Protein AF-A0A097GYP0-F1 (afdb_monomer_lite)

Sequence (46 aa):
CAQYKKDGADFAKWRAVLKITSTTPSQLAIQENANTLARYASICQQ

Organism: Geospiza magnirostris (NCBI:txid48885)

Secondary structure (DSSP, 8-state):
-HHHHHTT------------BTTBS-HHHHHHHHHHHHHHHHHHH-

Structure (mmCIF, N/CA/C/O backbone):
data_AF-A0A097GYP0-F1
#
_entry.id   AF-A0A097GYP0-F1
#
loop_
_atom_site.group_PDB
_atom_site.id
_atom_site.type_symbol
_atom_site.label_atom_id
_atom_site.label_alt_id
_atom_site.label_comp_id
_atom_site.label_asym_id
_atom_site.label_entity_id
_atom_site.label_seq_id
_atom_site.pdbx_PDB_ins_code
_atom_site.Cartn_x
_atom_site.Cartn_y
_atom_site.Cartn_z
_atom_site.occupancy
_atom_site.B_iso_or_equiv
_atom_site.auth_seq_id
_atom_site.auth_comp_id
_atom_site.auth_asym_id
_atom_site.auth_atom_id
_atom_site.pdbx_PDB_model_num
ATOM 1 N N . CYS A 1 1 ? 9.834 4.382 -9.933 1.00 79.69 1 CYS A N 1
ATOM 2 C CA . CYS A 1 1 ? 10.514 3.234 -9.267 1.00 79.69 1 CYS A CA 1
ATOM 3 C C . CYS A 1 1 ? 11.544 2.584 -10.191 1.00 79.69 1 CYS A C 1
ATOM 5 O O . CYS A 1 1 ? 11.575 1.369 -10.380 1.00 79.69 1 CYS A O 1
ATOM 7 N N . ALA A 1 2 ? 12.402 3.441 -10.757 1.00 84.12 2 ALA A N 1
ATOM 8 C CA . ALA A 1 2 ? 13.137 3.149 -11.980 1.00 84.12 2 ALA A CA 1
ATOM 9 C C . ALA A 1 2 ? 14.108 1.972 -11.848 1.00 84.12 2 ALA A C 1
ATOM 11 O O . ALA A 1 2 ? 14.204 1.185 -12.778 1.00 84.12 2 ALA A O 1
ATOM 12 N N . GLN A 1 3 ? 14.794 1.823 -10.710 1.00 90.25 3 GLN A N 1
ATOM 13 C CA . GLN A 1 3 ? 15.734 0.715 -10.520 1.00 90.25 3 GLN A CA 1
ATOM 14 C C . GLN A 1 3 ? 15.014 -0.638 -10.506 1.00 90.25 3 GLN A C 1
ATOM 16 O O . GLN A 1 3 ? 15.312 -1.480 -11.336 1.00 90.25 3 GLN A O 1
ATOM 21 N N . TYR A 1 4 ? 13.976 -0.802 -9.681 1.00 89.81 4 TYR A N 1
ATOM 22 C CA . TYR A 1 4 ? 13.194 -2.044 -9.654 1.00 89.81 4 TYR A CA 1
ATOM 23 C C . TYR A 1 4 ? 12.532 -2.364 -10.997 1.00 89.81 4 TYR A C 1
ATOM 25 O O . TYR A 1 4 ? 12.448 -3.527 -11.370 1.00 89.81 4 TYR A O 1
ATOM 33 N N . LYS A 1 5 ? 12.107 -1.341 -11.750 1.00 89.56 5 LYS A N 1
ATOM 34 C CA . LYS A 1 5 ? 11.589 -1.533 -13.110 1.00 89.56 5 LYS A CA 1
ATOM 35 C C . LYS A 1 5 ? 12.675 -2.020 -14.077 1.00 89.56 5 LYS A C 1
ATOM 37 O O . LYS A 1 5 ? 12.403 -2.909 -14.875 1.00 89.56 5 LYS A O 1
ATOM 42 N N . LYS A 1 6 ? 13.900 -1.482 -13.989 1.00 91.62 6 LYS A N 1
ATOM 43 C CA . LYS A 1 6 ? 15.070 -1.967 -14.751 1.00 91.62 6 LYS A CA 1
ATOM 44 C C . LYS A 1 6 ? 15.449 -3.397 -14.367 1.00 91.62 6 LYS A C 1
ATOM 46 O O . LYS A 1 6 ? 15.829 -4.168 -15.238 1.00 91.62 6 LYS A O 1
ATOM 51 N N . ASP A 1 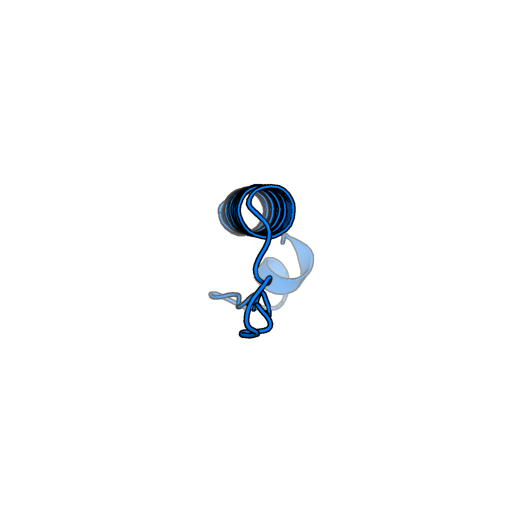7 ? 15.283 -3.746 -13.096 1.00 94.50 7 ASP A N 1
ATOM 52 C CA . ASP A 1 7 ? 15.543 -5.085 -12.564 1.00 94.50 7 ASP A CA 1
ATOM 53 C C . ASP A 1 7 ? 14.403 -6.083 -12.879 1.00 94.50 7 ASP A C 1
ATOM 55 O O . ASP A 1 7 ? 14.481 -7.247 -12.492 1.00 94.50 7 ASP A O 1
ATOM 59 N N . GLY A 1 8 ? 13.349 -5.651 -13.593 1.00 93.81 8 GLY A N 1
ATOM 60 C CA . GLY A 1 8 ? 12.275 -6.507 -14.114 1.00 93.81 8 GLY A CA 1
ATOM 61 C C . GLY A 1 8 ? 10.978 -6.537 -13.295 1.00 93.81 8 GLY A C 1
ATOM 62 O O . GLY A 1 8 ? 10.093 -7.334 -13.591 1.00 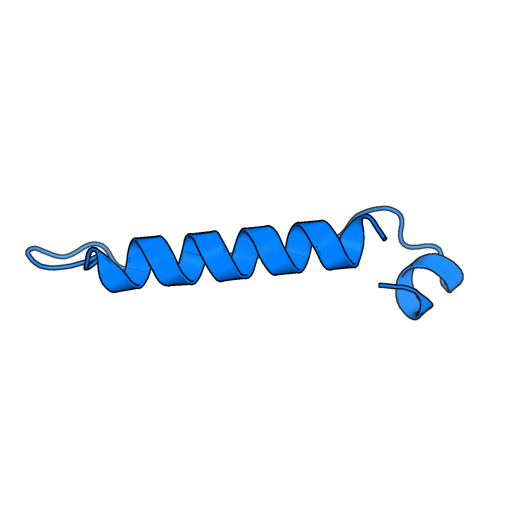93.81 8 GLY A O 1
ATOM 63 N N . ALA A 1 9 ? 10.823 -5.699 -12.266 1.00 93.06 9 ALA A N 1
ATOM 64 C CA . ALA A 1 9 ? 9.576 -5.618 -11.507 1.00 93.06 9 ALA A CA 1
ATOM 65 C C . ALA A 1 9 ? 8.501 -4.812 -12.260 1.00 93.06 9 ALA A C 1
ATOM 67 O O . ALA A 1 9 ? 8.686 -3.631 -12.562 1.00 93.06 9 ALA A O 1
ATOM 68 N N . ASP A 1 10 ? 7.341 -5.428 -12.499 1.00 91.56 10 ASP A N 1
ATOM 69 C CA . ASP A 1 10 ? 6.231 -4.807 -13.237 1.00 91.56 10 ASP A CA 1
ATOM 70 C C . ASP A 1 10 ? 5.107 -4.253 -12.361 1.00 91.56 10 ASP A C 1
ATOM 72 O O . ASP A 1 10 ? 4.291 -3.459 -12.829 1.00 91.56 10 ASP A O 1
ATOM 76 N N . PHE A 1 11 ? 5.068 -4.638 -11.088 1.00 93.69 11 PHE A N 1
ATOM 77 C CA . PHE A 1 11 ? 4.072 -4.164 -10.139 1.00 93.69 11 PHE A CA 1
ATOM 78 C C . PHE A 1 11 ? 4.721 -3.826 -8.802 1.00 93.69 11 PHE A C 1
ATOM 80 O O . PHE A 1 11 ? 5.783 -4.335 -8.443 1.00 93.69 11 PHE A O 1
ATOM 87 N N . ALA A 1 12 ? 4.054 -2.962 -8.047 1.00 94.25 12 ALA A N 1
ATOM 88 C CA . ALA A 1 12 ? 4.507 -2.532 -6.740 1.00 94.25 12 ALA A CA 1
ATOM 89 C C . ALA A 1 12 ? 3.309 -2.472 -5.781 1.00 94.25 12 ALA A C 1
ATOM 91 O O . ALA A 1 12 ? 2.172 -2.246 -6.200 1.00 94.25 12 ALA A O 1
ATOM 92 N N . LYS A 1 13 ? 3.547 -2.723 -4.491 1.00 95.56 13 LYS A N 1
ATOM 93 C CA . LYS A 1 13 ? 2.510 -2.733 -3.454 1.00 95.56 13 LYS A CA 1
ATOM 94 C C . LYS A 1 13 ? 2.918 -1.841 -2.288 1.00 95.56 13 LYS A C 1
ATOM 96 O O . LYS A 1 13 ? 3.980 -2.038 -1.704 1.00 95.56 13 LYS A O 1
ATOM 101 N N . TRP A 1 14 ? 2.010 -0.962 -1.876 1.00 94.19 14 TRP A N 1
ATOM 102 C CA . TRP A 1 14 ? 2.105 -0.201 -0.633 1.00 94.19 14 TRP A CA 1
ATOM 103 C C . TRP A 1 14 ? 0.854 -0.418 0.213 1.00 94.19 14 TRP A C 1
ATOM 105 O O . TRP A 1 14 ? -0.255 -0.482 -0.313 1.00 94.19 14 TRP A O 1
ATOM 115 N N . ARG A 1 15 ? 1.024 -0.535 1.533 1.00 95.56 15 ARG A N 1
ATOM 116 C CA . ARG A 1 15 ? -0.075 -0.736 2.484 1.00 95.56 15 ARG A CA 1
ATOM 117 C C . ARG A 1 15 ? -0.055 0.362 3.541 1.00 95.56 15 ARG A C 1
ATOM 119 O O . ARG A 1 15 ? 0.907 0.474 4.291 1.00 95.56 15 ARG A O 1
ATOM 126 N N . ALA A 1 16 ? -1.151 1.104 3.635 1.00 95.12 16 ALA A N 1
ATOM 127 C CA . ALA A 1 16 ? -1.453 1.961 4.776 1.00 95.12 16 ALA A CA 1
ATOM 128 C C . ALA A 1 16 ? -2.162 1.149 5.872 1.00 95.12 16 ALA A C 1
ATOM 130 O O . ALA A 1 16 ? -2.964 0.262 5.572 1.00 95.12 16 ALA A O 1
ATOM 131 N N . VAL A 1 17 ? -1.880 1.445 7.141 1.00 94.62 17 VAL A N 1
ATOM 132 C CA . VAL A 1 17 ? -2.546 0.811 8.288 1.00 94.62 17 VAL A CA 1
ATOM 133 C C . VAL A 1 17 ? -3.392 1.857 9.000 1.00 94.62 17 VAL A C 1
ATOM 135 O O . VAL A 1 17 ? -2.874 2.879 9.441 1.00 94.62 17 VAL A O 1
ATOM 138 N N . LEU A 1 18 ? -4.688 1.581 9.136 1.00 94.25 18 LEU A N 1
ATOM 139 C CA . LEU A 1 18 ? -5.616 2.391 9.920 1.00 94.25 18 LEU A CA 1
ATOM 140 C C . LEU A 1 18 ? -6.027 1.603 11.161 1.00 94.25 18 LEU A C 1
ATOM 142 O O . LEU A 1 18 ? -6.479 0.462 11.061 1.00 94.25 18 LEU A O 1
ATOM 146 N N . LYS A 1 19 ? -5.842 2.207 12.335 1.00 94.75 19 LYS A N 1
ATOM 147 C CA . LYS A 1 19 ? -6.304 1.639 13.602 1.00 94.75 19 LYS A CA 1
ATOM 148 C C . LYS A 1 19 ? -7.777 1.991 13.786 1.00 94.75 19 LYS A C 1
ATOM 150 O O . LYS A 1 19 ? -8.150 3.138 13.556 1.00 94.75 19 LYS A O 1
ATOM 155 N N . ILE A 1 20 ? -8.581 1.007 14.182 1.00 95.06 20 ILE A N 1
ATOM 156 C CA . ILE A 1 20 ? -10.006 1.190 14.465 1.00 95.06 20 ILE A CA 1
ATOM 157 C C . ILE A 1 20 ? -10.190 1.191 15.982 1.00 95.06 20 ILE A C 1
ATOM 159 O O . ILE A 1 20 ? -9.942 0.183 16.644 1.00 95.06 20 ILE A O 1
ATOM 163 N N . THR A 1 21 ? -10.589 2.333 16.532 1.00 94.56 21 THR A N 1
ATOM 164 C CA . THR A 1 21 ? -10.998 2.497 17.937 1.00 94.56 21 THR A CA 1
ATOM 165 C C . THR A 1 21 ? -12.197 3.446 17.996 1.00 94.56 21 THR A C 1
ATOM 167 O O . THR A 1 21 ? -12.648 3.936 16.968 1.00 94.56 21 THR A O 1
ATOM 170 N N . SER A 1 22 ? -12.705 3.764 19.187 1.00 93.56 22 SER A N 1
ATOM 171 C CA . SER A 1 22 ? -13.790 4.745 19.353 1.00 93.56 22 SER A CA 1
ATOM 172 C C 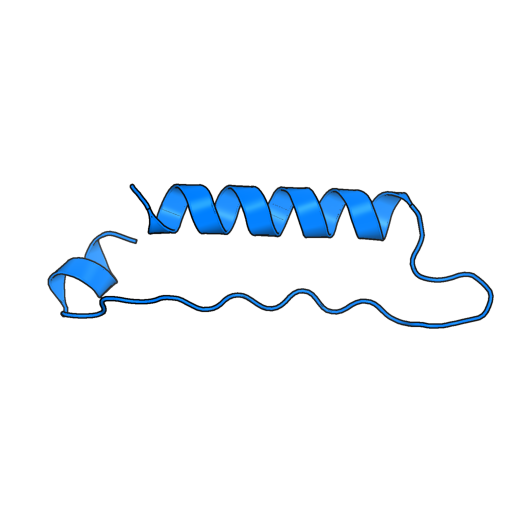. SER A 1 22 ? -13.472 6.150 18.816 1.00 93.56 22 SER A C 1
ATOM 174 O O . SER A 1 22 ? -14.391 6.919 18.558 1.00 93.56 22 SER A O 1
ATOM 176 N N . THR A 1 23 ? -12.192 6.496 18.649 1.00 92.69 23 THR A N 1
ATOM 177 C CA . THR A 1 23 ? -11.728 7.828 18.220 1.00 92.69 23 THR A CA 1
ATOM 178 C C . THR A 1 23 ? -10.771 7.789 17.025 1.00 92.69 23 THR A C 1
ATOM 180 O O . THR A 1 23 ? -10.275 8.832 16.600 1.00 92.69 23 THR A O 1
ATOM 183 N N . THR A 1 24 ? -10.483 6.601 16.478 1.00 92.81 24 THR A N 1
ATOM 184 C CA . THR A 1 24 ? -9.581 6.420 15.331 1.00 92.81 24 THR A CA 1
ATOM 185 C C . THR A 1 24 ? -10.239 5.576 14.234 1.00 92.81 24 THR A C 1
ATOM 187 O O . THR A 1 24 ? -11.024 4.682 14.554 1.00 92.81 24 THR A O 1
ATOM 190 N N . PRO A 1 25 ? -9.916 5.822 12.952 1.00 92.50 25 PRO A N 1
ATOM 191 C CA . PRO A 1 25 ? -8.920 6.777 12.463 1.00 92.50 25 PRO A CA 1
ATOM 192 C C . PRO A 1 25 ? -9.402 8.231 12.547 1.00 92.50 25 PRO A C 1
ATOM 194 O O . PRO A 1 25 ? -10.571 8.528 12.321 1.00 92.50 25 PRO A O 1
ATOM 197 N N . SER A 1 26 ? -8.485 9.145 12.872 1.00 95.25 26 SER A N 1
ATOM 198 C CA . SER A 1 26 ? -8.768 10.578 12.782 1.00 95.25 26 SER A CA 1
ATOM 199 C C . SER A 1 26 ? -8.865 11.003 11.316 1.00 95.25 26 SER A C 1
ATOM 201 O O . SER A 1 26 ? -8.266 10.381 10.436 1.00 95.25 26 SER A O 1
ATOM 203 N N . GLN A 1 27 ? -9.571 12.100 11.042 1.00 94.38 27 GLN A N 1
ATOM 204 C CA . GLN A 1 27 ? -9.680 12.639 9.683 1.00 94.38 27 GLN A CA 1
ATOM 205 C C . GLN A 1 27 ? -8.303 12.955 9.071 1.00 94.38 27 GLN A C 1
ATOM 207 O O . GLN A 1 27 ? -8.066 12.651 7.903 1.00 94.38 27 GLN A O 1
ATOM 212 N N . LEU A 1 28 ? -7.372 13.468 9.884 1.00 95.44 28 LEU A N 1
ATOM 213 C CA . LEU A 1 28 ? -5.982 13.686 9.479 1.00 95.44 28 LEU A CA 1
ATOM 214 C C . LEU A 1 28 ? -5.299 12.373 9.069 1.00 95.44 28 LEU A C 1
ATOM 216 O O . LEU A 1 28 ? -4.665 12.314 8.021 1.00 95.44 28 LEU A O 1
ATOM 220 N N . ALA A 1 29 ? -5.463 11.299 9.850 1.00 94.50 29 ALA A N 1
ATOM 221 C CA . ALA A 1 29 ? -4.872 10.002 9.522 1.00 94.50 29 ALA A CA 1
ATOM 222 C C . ALA A 1 29 ? -5.417 9.437 8.200 1.00 94.50 29 ALA A C 1
ATOM 224 O O . ALA A 1 29 ? -4.670 8.806 7.455 1.00 94.50 29 ALA A O 1
ATOM 225 N N . ILE A 1 30 ? -6.695 9.669 7.886 1.00 95.31 30 ILE A N 1
ATOM 226 C CA .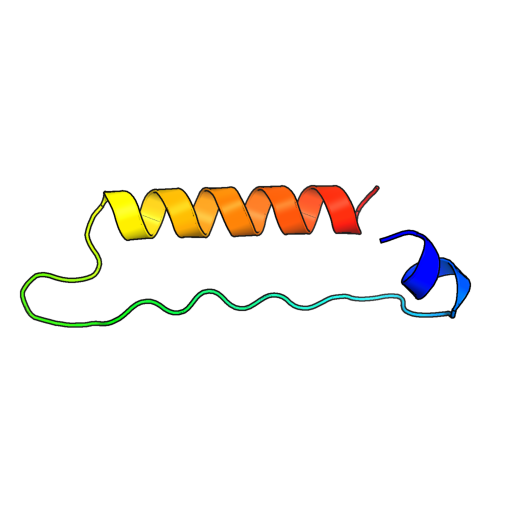 ILE A 1 30 ? -7.288 9.268 6.602 1.00 95.31 30 ILE A CA 1
ATOM 227 C C . ILE A 1 30 ? -6.659 10.068 5.454 1.00 95.31 30 ILE A C 1
ATOM 229 O O . ILE A 1 30 ? -6.200 9.473 4.478 1.0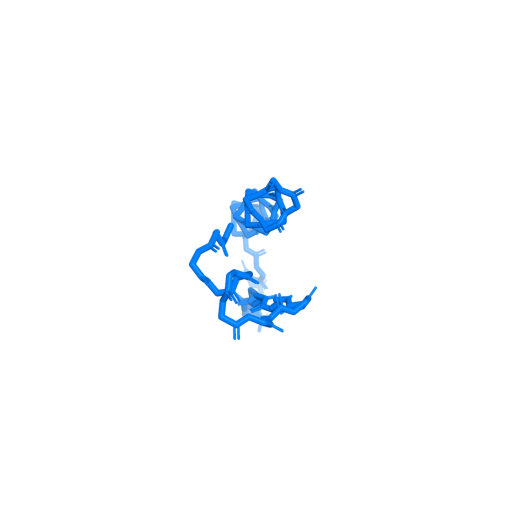0 95.31 30 ILE A O 1
ATOM 233 N N . GLN A 1 31 ? -6.603 11.397 5.579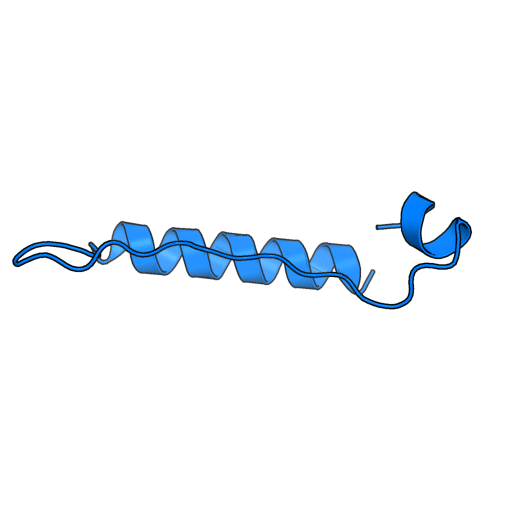 1.00 97.25 31 GLN A N 1
ATOM 234 C CA . GLN A 1 31 ? -6.067 12.284 4.541 1.00 97.25 31 GLN A CA 1
ATOM 235 C C . GLN A 1 31 ? -4.585 12.021 4.263 1.00 97.25 31 GLN A C 1
ATOM 237 O O . GLN A 1 31 ? -4.199 11.865 3.107 1.00 97.25 31 GLN A O 1
ATOM 242 N N . GLU A 1 32 ? -3.761 11.886 5.301 1.00 96.31 32 GLU A N 1
ATOM 243 C CA . GLU A 1 32 ? -2.327 11.631 5.141 1.00 96.31 32 GLU A CA 1
ATOM 244 C C . GLU A 1 32 ? -2.041 10.261 4.515 1.00 96.31 32 GLU A C 1
ATOM 246 O O . GLU A 1 32 ? -1.184 10.141 3.633 1.00 96.31 32 GLU A O 1
ATOM 251 N N . ASN A 1 33 ? -2.793 9.223 4.900 1.00 96.69 33 ASN A N 1
ATOM 252 C CA . ASN A 1 33 ? -2.660 7.912 4.264 1.00 96.69 33 ASN A CA 1
ATOM 253 C C . ASN A 1 33 ? -3.089 7.948 2.791 1.00 96.69 33 ASN A C 1
ATOM 255 O O . ASN A 1 33 ? -2.398 7.371 1.951 1.00 96.69 33 ASN A O 1
ATOM 259 N N . ALA A 1 34 ? -4.174 8.654 2.454 1.00 96.62 34 ALA A N 1
ATOM 260 C CA . ALA A 1 34 ? -4.604 8.832 1.068 1.00 96.62 34 ALA A CA 1
ATOM 261 C C . ALA A 1 34 ? -3.554 9.595 0.239 1.00 96.62 34 ALA A C 1
ATOM 263 O O . ALA A 1 34 ? -3.171 9.137 -0.839 1.00 96.62 34 ALA A O 1
ATOM 264 N N . ASN A 1 35 ? -3.020 10.700 0.770 1.00 97.06 35 ASN A N 1
ATOM 265 C CA . ASN A 1 35 ? -1.963 11.488 0.131 1.00 97.06 35 ASN A CA 1
ATOM 266 C C . ASN A 1 35 ? -0.700 10.654 -0.117 1.00 97.06 35 ASN A C 1
ATOM 268 O O . ASN A 1 35 ? -0.117 10.702 -1.202 1.00 97.06 35 ASN A O 1
ATOM 272 N N . THR A 1 36 ? -0.288 9.857 0.870 1.00 96.88 36 THR A N 1
ATOM 273 C CA . THR A 1 36 ? 0.889 8.984 0.767 1.00 96.88 36 THR A CA 1
ATOM 274 C C . THR A 1 36 ? 0.695 7.912 -0.302 1.00 96.88 36 THR A C 1
ATOM 276 O O . THR A 1 36 ? 1.577 7.711 -1.138 1.00 96.88 36 THR A O 1
ATOM 279 N N . LEU A 1 37 ? -0.471 7.257 -0.325 1.00 97.06 37 LEU A N 1
ATOM 280 C CA . LEU A 1 37 ? -0.805 6.250 -1.335 1.00 97.06 37 LEU A CA 1
ATOM 281 C C . LEU A 1 37 ? -0.850 6.843 -2.749 1.00 97.06 37 LEU A C 1
ATOM 283 O O . LEU A 1 37 ? -0.311 6.239 -3.675 1.00 97.06 37 LEU A O 1
ATOM 287 N N . ALA A 1 38 ? -1.427 8.035 -2.917 1.00 96.75 38 ALA A N 1
ATOM 288 C CA . ALA A 1 38 ? -1.477 8.722 -4.206 1.00 96.75 38 ALA A CA 1
ATOM 289 C C . ALA A 1 38 ? -0.075 9.094 -4.716 1.00 96.75 38 ALA A C 1
ATOM 291 O O . ALA A 1 38 ? 0.251 8.856 -5.880 1.00 96.75 38 ALA A O 1
ATOM 292 N N . ARG A 1 39 ? 0.790 9.617 -3.834 1.00 95.88 39 ARG A N 1
ATOM 293 C CA . ARG A 1 39 ? 2.193 9.913 -4.167 1.00 95.88 39 ARG A CA 1
ATOM 294 C C . ARG A 1 39 ? 2.957 8.650 -4.552 1.00 95.88 39 ARG A C 1
ATOM 296 O O . ARG A 1 39 ? 3.660 8.653 -5.559 1.00 95.88 39 ARG A O 1
ATOM 303 N N . TYR A 1 40 ? 2.787 7.567 -3.793 1.00 95.75 40 TYR A N 1
ATOM 304 C CA . TYR A 1 40 ? 3.398 6.277 -4.109 1.00 95.75 40 TYR A CA 1
ATOM 305 C C . TYR A 1 40 ? 2.965 5.762 -5.487 1.00 95.75 40 TYR A C 1
ATOM 307 O O . TYR A 1 40 ? 3.819 5.387 -6.292 1.00 95.75 40 TYR A O 1
ATOM 315 N N . ALA A 1 41 ? 1.660 5.786 -5.778 1.00 94.88 41 ALA A N 1
ATOM 316 C CA . ALA A 1 41 ? 1.121 5.366 -7.068 1.00 94.88 41 ALA A CA 1
ATOM 317 C C . ALA A 1 41 ? 1.706 6.197 -8.219 1.00 94.88 41 ALA A C 1
ATOM 319 O O . ALA A 1 41 ? 2.182 5.624 -9.196 1.00 94.88 41 ALA A O 1
ATOM 320 N N . SER A 1 42 ? 1.765 7.525 -8.064 1.00 95.06 42 SER A N 1
ATOM 321 C CA . SER A 1 42 ? 2.358 8.417 -9.066 1.00 95.06 42 SER A CA 1
ATOM 322 C C . SER A 1 42 ? 3.832 8.089 -9.337 1.00 95.06 42 SER A C 1
ATOM 324 O O . SER A 1 42 ? 4.222 7.970 -10.491 1.00 95.06 42 SER A O 1
ATOM 326 N N . ILE A 1 43 ? 4.645 7.856 -8.300 1.00 93.06 43 ILE A N 1
ATOM 327 C CA . ILE A 1 43 ? 6.073 7.499 -8.446 1.00 93.06 43 ILE A CA 1
ATOM 328 C C . ILE A 1 43 ? 6.269 6.111 -9.082 1.00 93.06 43 ILE A C 1
ATOM 330 O O . ILE A 1 43 ? 7.304 5.842 -9.700 1.00 93.06 43 ILE A O 1
ATOM 334 N N . CYS A 1 44 ? 5.319 5.195 -8.887 1.00 92.25 44 CYS A N 1
ATOM 335 C CA . CYS A 1 44 ? 5.369 3.856 -9.474 1.00 92.25 44 CYS A CA 1
ATOM 336 C C . CYS A 1 44 ? 4.935 3.832 -10.945 1.00 92.25 44 CYS A C 1
ATOM 338 O O . CYS A 1 44 ? 5.378 2.947 -11.670 1.00 92.25 44 CYS A O 1
ATOM 340 N N . GLN A 1 45 ? 4.076 4.766 -11.362 1.00 88.94 45 GLN A N 1
ATOM 341 C CA . GLN A 1 45 ? 3.565 4.881 -12.734 1.00 88.94 45 GLN A CA 1
ATOM 342 C C . GLN A 1 45 ? 4.424 5.776 -13.644 1.00 88.94 45 GLN A C 1
ATOM 344 O O . GLN A 1 45 ? 4.247 5.727 -14.858 1.00 88.94 45 GLN A O 1
ATOM 349 N N . GLN A 1 46 ? 5.326 6.574 -13.064 1.00 81.69 46 GLN A N 1
ATOM 350 C CA . GLN A 1 46 ? 6.390 7.304 -13.767 1.00 81.69 46 GLN A CA 1
ATOM 351 C C . GLN A 1 46 ? 7.547 6.376 -14.154 1.00 81.69 46 GLN A C 1
ATOM 353 O O . GLN A 1 46 ? 7.996 6.481 -15.313 1.00 81.69 46 GLN A O 1
#

Radius of gyration: 14.13 Å; chains: 1; bounding box: 30×20×34 Å

Foldseek 3Di:
DPVVVVVPDPDDDDDDDWDDDPCPDDPVSVVVSVVVVVVVVVVSVD

pLDDT: mean 93.44, std 3.69, range [79.69, 97.25]

InterPro domains:
  IPR000741 Fructose-bisphosphate aldolase, class-I [PF00274] (1-46)
  IPR000741 Fructose-bisphosphate aldolase, class-I [PTHR11627] (1-46)
  IPR013785 Aldolase-type TIM barrel [G3DSA:3.20.20.70] (1-46)